Protein AF-A0A7Z0LNN1-F1 (afdb_monomer_lite)

InterPro domains:
  IPR007460 Ribonuclease toxin, BrnT, of type II toxin-antitoxin system [PF04365] (2-37)
  IPR038573 Ribonuclease toxin BrnT superfamily [G3DSA:3.10.450.530] (1-39)

Secondary structure (DSSP, 8-state):
-EEEEE-TTS-EEEEEEEEETTTEEEEEEEEEPPHHHHHHHHHHTT-

Sequence (47 aa):
MQLIARSLASRLLVVCHCVRDGDTIRIISARKAKKRERKTYEGYRHA

Radius of gyration: 11.79 Å; chains: 1; bounding box: 31×20×25 Å

Foldseek 3Di:
DWDWDQDPVRFIKIWDWDDDDPRDIDTPDIDTDDPVSVVVVVVVVVD

Organism: NCBI:txid1449798

pLDDT: mean 75.53, std 11.15, range [44.84, 88.5]

Structure (mmCIF, N/CA/C/O backbone):
data_AF-A0A7Z0LNN1-F1
#
_entry.id   AF-A0A7Z0LNN1-F1
#
loop_
_atom_site.group_PDB
_atom_site.id
_atom_site.type_symbol
_atom_site.label_atom_id
_atom_site.label_alt_id
_atom_site.label_comp_id
_atom_site.label_asym_id
_atom_site.label_entity_id
_atom_site.label_seq_id
_atom_site.pdbx_PDB_ins_code
_atom_site.Cartn_x
_atom_site.Cartn_y
_atom_site.Cartn_z
_atom_site.occupancy
_atom_site.B_iso_or_equiv
_atom_site.auth_seq_id
_atom_site.auth_comp_id
_atom_site.auth_asym_id
_atom_site.auth_atom_id
_atom_site.pdbx_PDB_model_num
ATOM 1 N N . MET A 1 1 ? -5.746 5.580 3.563 1.00 55.81 1 MET A N 1
ATOM 2 C CA . MET A 1 1 ? -4.347 5.245 3.919 1.00 55.81 1 MET A CA 1
ATOM 3 C C . MET A 1 1 ? -3.858 4.221 2.889 1.00 55.81 1 MET A C 1
ATOM 5 O O . MET A 1 1 ? -4.622 3.313 2.576 1.00 55.81 1 MET A O 1
ATOM 9 N N . GLN A 1 2 ? -2.705 4.418 2.237 1.00 63.28 2 GLN A N 1
ATOM 10 C CA . GLN A 1 2 ? -2.231 3.506 1.175 1.00 63.28 2 GLN A CA 1
ATOM 11 C C . GLN A 1 2 ? -1.464 2.335 1.802 1.00 63.28 2 GLN A C 1
ATOM 13 O O . GLN A 1 2 ? -0.576 2.564 2.615 1.00 63.28 2 GLN A O 1
ATOM 18 N N . LEU A 1 3 ? -1.801 1.098 1.427 1.00 70.38 3 LEU A N 1
ATOM 19 C CA . LEU A 1 3 ? -1.136 -0.125 1.888 1.00 70.38 3 LEU A CA 1
ATOM 20 C C . LEU A 1 3 ? -0.509 -0.842 0.690 1.00 70.38 3 LEU A C 1
ATOM 22 O O . LEU A 1 3 ? -1.083 -0.873 -0.400 1.00 70.38 3 LEU A O 1
ATOM 26 N N . ILE A 1 4 ? 0.660 -1.443 0.887 1.00 69.50 4 ILE A N 1
ATOM 27 C CA . ILE A 1 4 ? 1.298 -2.293 -0.120 1.00 69.50 4 ILE A CA 1
ATOM 28 C C . ILE A 1 4 ? 1.157 -3.743 0.333 1.00 69.50 4 ILE A C 1
ATOM 30 O O . ILE A 1 4 ? 1.612 -4.112 1.413 1.00 69.50 4 ILE A O 1
ATOM 34 N N . ALA A 1 5 ? 0.517 -4.556 -0.503 1.00 68.81 5 ALA A 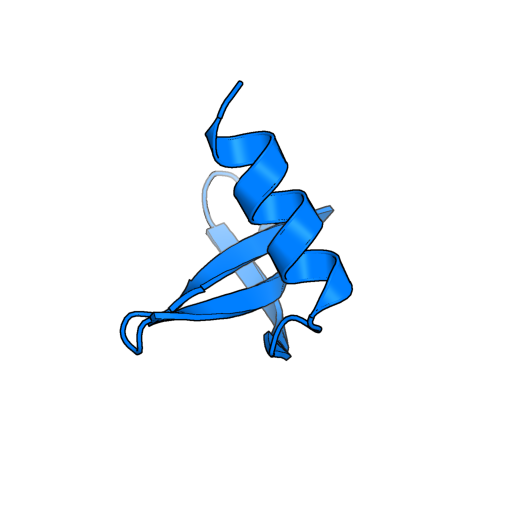N 1
ATOM 35 C CA . ALA A 1 5 ? 0.234 -5.958 -0.229 1.00 68.81 5 ALA A CA 1
ATOM 36 C C . ALA A 1 5 ? 0.863 -6.855 -1.301 1.00 68.81 5 ALA A C 1
ATOM 38 O O . ALA A 1 5 ? 0.959 -6.495 -2.479 1.00 68.81 5 ALA A O 1
ATOM 39 N N . ARG A 1 6 ? 1.281 -8.061 -0.913 1.00 68.88 6 ARG A N 1
ATOM 40 C CA . ARG A 1 6 ? 1.769 -9.079 -1.849 1.00 68.88 6 ARG A CA 1
ATOM 41 C C . ARG A 1 6 ? 0.621 -1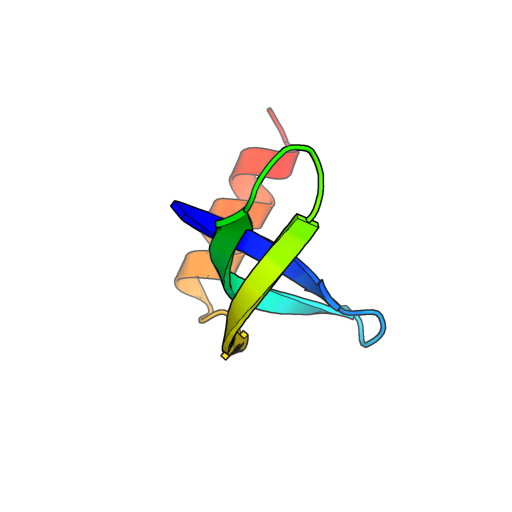0.014 -2.212 1.00 68.88 6 ARG A C 1
ATOM 43 O O . ARG A 1 6 ? 0.003 -10.593 -1.328 1.00 68.88 6 ARG A O 1
ATOM 50 N N . SER A 1 7 ? 0.327 -10.161 -3.504 1.00 71.69 7 SER A N 1
ATOM 51 C CA . SER A 1 7 ? -0.687 -11.122 -3.946 1.00 71.69 7 SER A CA 1
ATOM 52 C C . SER A 1 7 ? -0.161 -12.559 -3.901 1.00 71.69 7 SER A C 1
ATOM 54 O O . SER A 1 7 ? 1.046 -12.788 -4.020 1.00 71.69 7 SER A O 1
ATOM 56 N N . LEU A 1 8 ? -1.076 -13.532 -3.811 1.00 65.00 8 LEU A N 1
ATOM 57 C CA . LEU A 1 8 ? -0.766 -14.969 -3.896 1.00 65.00 8 LEU A CA 1
ATOM 58 C C . LEU A 1 8 ? -0.039 -15.337 -5.202 1.00 65.00 8 LEU A C 1
ATOM 60 O O . LEU A 1 8 ? 0.827 -16.203 -5.214 1.00 65.00 8 LEU A O 1
ATOM 64 N N . ALA A 1 9 ? -0.289 -14.593 -6.284 1.00 68.38 9 ALA A N 1
ATOM 65 C CA . ALA A 1 9 ? 0.423 -14.722 -7.558 1.00 68.38 9 ALA A CA 1
ATOM 66 C C . ALA A 1 9 ? 1.837 -14.095 -7.551 1.00 68.38 9 ALA A C 1
ATOM 68 O O . ALA A 1 9 ? 2.390 -13.802 -8.613 1.00 68.38 9 ALA A O 1
ATOM 69 N N . SER A 1 10 ? 2.410 -13.829 -6.370 1.00 64.50 10 SER A N 1
ATOM 70 C CA . SER A 1 10 ? 3.729 -13.211 -6.172 1.00 64.50 10 SER A CA 1
ATOM 71 C C . SER A 1 10 ? 3.898 -11.828 -6.818 1.00 64.50 10 SER A C 1
ATOM 73 O O . SER A 1 10 ? 5.018 -11.371 -7.050 1.00 64.50 10 SER A O 1
ATOM 75 N N . ARG A 1 11 ? 2.798 -11.117 -7.097 1.00 77.44 11 ARG A N 1
ATOM 76 C CA . ARG A 1 11 ? 2.828 -9.766 -7.677 1.00 77.44 11 ARG A CA 1
ATOM 77 C C . ARG A 1 11 ? 2.562 -8.751 -6.574 1.00 77.44 11 ARG A C 1
ATOM 79 O O . ARG A 1 11 ? 1.553 -8.829 -5.882 1.00 77.44 11 ARG A O 1
ATOM 86 N N . LEU A 1 12 ? 3.462 -7.783 -6.429 1.00 82.81 12 LEU A N 1
ATOM 87 C CA . LEU A 1 12 ? 3.260 -6.677 -5.501 1.00 82.81 12 LEU A CA 1
ATOM 88 C C . LEU A 1 12 ? 2.104 -5.791 -5.997 1.00 82.81 12 LEU A C 1
ATOM 90 O O . LEU A 1 12 ? 2.066 -5.404 -7.175 1.00 82.81 12 LEU A O 1
ATOM 94 N N . LEU A 1 13 ? 1.166 -5.493 -5.105 1.00 84.31 13 LEU A N 1
ATOM 95 C CA . LEU A 1 13 ? 0.000 -4.651 -5.339 1.00 84.31 13 LEU A CA 1
ATOM 96 C C . LEU A 1 13 ? 0.034 -3.456 -4.391 1.00 84.31 13 LEU A C 1
ATOM 98 O O . LEU A 1 13 ? 0.404 -3.572 -3.227 1.00 84.31 13 LEU A O 1
ATOM 102 N N . VAL A 1 14 ? -0.393 -2.314 -4.907 1.00 83.50 14 VAL A N 1
ATOM 103 C CA . VAL A 1 14 ? -0.626 -1.107 -4.117 1.00 83.50 14 VAL A CA 1
ATOM 104 C C . VAL A 1 14 ? -2.131 -0.956 -4.005 1.00 83.50 14 VAL A C 1
ATOM 106 O O . VAL A 1 14 ? -2.824 -0.977 -5.032 1.00 83.50 14 VAL A O 1
ATOM 109 N N . VAL A 1 15 ? -2.632 -0.857 -2.776 1.00 86.69 15 VAL A N 1
ATOM 110 C CA . VAL A 1 15 ? -4.062 -0.766 -2.493 1.00 86.69 15 VAL A CA 1
ATOM 111 C C . VAL A 1 15 ? -4.386 0.497 -1.700 1.00 86.69 15 VAL A C 1
ATOM 113 O O . VAL A 1 15 ? -3.735 0.822 -0.706 1.00 86.69 15 VAL A O 1
ATOM 116 N N . CYS A 1 16 ? -5.427 1.208 -2.123 1.00 87.19 16 CYS A N 1
ATOM 117 C CA . CYS A 1 16 ? -6.055 2.229 -1.295 1.00 87.19 16 CYS A CA 1
ATOM 118 C C . CYS A 1 16 ? -7.179 1.565 -0.513 1.00 87.19 16 CYS A C 1
ATOM 120 O O . CYS A 1 16 ? -8.066 0.952 -1.111 1.00 87.19 16 CYS A O 1
ATOM 122 N N . HIS A 1 17 ? -7.161 1.712 0.807 1.00 87.69 17 HIS A N 1
ATOM 123 C CA . HIS A 1 17 ? -8.219 1.198 1.661 1.00 87.69 17 HIS A CA 1
ATOM 124 C C . HIS A 1 17 ? -8.708 2.264 2.641 1.00 87.69 17 HIS A C 1
ATOM 126 O O . HIS A 1 17 ? -7.992 3.222 2.971 1.00 87.69 17 HIS A O 1
ATOM 132 N N . CYS A 1 18 ? -9.941 2.075 3.095 1.00 87.19 18 CYS A N 1
ATOM 133 C CA . CYS A 1 18 ? -10.456 2.705 4.298 1.00 87.19 18 CYS A CA 1
ATOM 134 C C . CYS A 1 18 ? -10.732 1.629 5.346 1.00 87.19 18 CYS A C 1
ATOM 136 O O . CYS A 1 18 ? -11.170 0.526 5.022 1.00 87.19 18 CYS A O 1
ATOM 138 N N . VAL A 1 19 ? -10.442 1.960 6.598 1.00 86.31 19 VAL A N 1
ATOM 139 C CA . VAL A 1 19 ? -10.821 1.144 7.749 1.00 86.31 19 VAL A CA 1
ATOM 140 C C . VAL A 1 19 ? -12.164 1.683 8.235 1.00 86.31 19 VAL A C 1
ATOM 142 O O . VAL A 1 19 ? -12.313 2.894 8.406 1.00 86.31 19 VAL A O 1
ATOM 145 N N . ARG A 1 20 ? -13.156 0.806 8.365 1.00 81.69 20 ARG A N 1
ATOM 146 C CA . ARG A 1 20 ? -14.414 1.075 9.077 1.00 81.69 20 ARG A CA 1
ATOM 147 C C . ARG A 1 20 ? -14.348 0.423 10.454 1.00 81.69 20 ARG A C 1
ATOM 149 O O . ARG A 1 20 ? -13.568 -0.507 10.611 1.00 81.69 20 ARG A O 1
ATOM 156 N N . ASP A 1 21 ? -15.176 0.924 11.379 1.00 71.12 21 ASP A N 1
ATOM 157 C CA . ASP A 1 21 ? -15.319 0.493 12.781 1.00 71.12 21 ASP A CA 1
ATOM 158 C C . ASP A 1 21 ? -14.650 -0.850 13.111 1.00 71.12 21 ASP A C 1
ATOM 160 O O . ASP A 1 21 ? -15.087 -1.916 12.666 1.00 71.12 21 ASP A O 1
A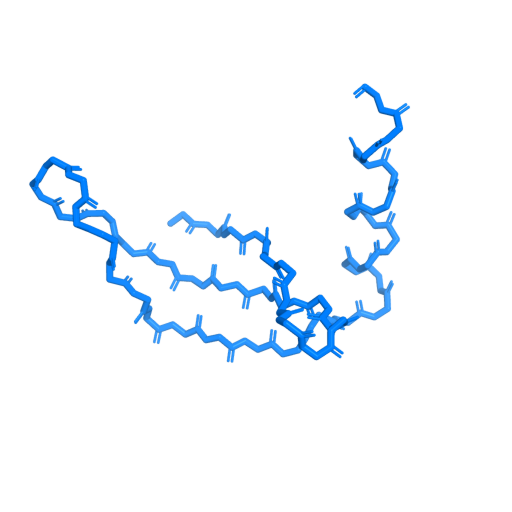TOM 164 N N . GLY A 1 22 ? -13.559 -0.764 13.876 1.00 76.19 22 GLY A N 1
ATOM 165 C CA . GLY A 1 22 ? -12.723 -1.897 14.262 1.00 76.19 22 GLY A CA 1
ATOM 166 C C . GLY A 1 22 ? -11.802 -2.379 13.138 1.00 76.19 22 GLY A C 1
ATOM 167 O O . GLY A 1 22 ? -10.970 -1.626 12.633 1.00 76.19 22 GLY A O 1
ATOM 168 N N . ASP A 1 23 ? -11.958 -3.652 12.766 1.00 80.56 23 ASP A N 1
ATOM 169 C CA . ASP A 1 23 ? -11.023 -4.405 11.915 1.00 80.56 23 ASP A CA 1
ATOM 170 C C . ASP A 1 23 ? -11.486 -4.552 10.455 1.00 80.56 23 ASP A C 1
ATOM 172 O O . ASP A 1 23 ? -10.904 -5.300 9.662 1.00 80.56 23 ASP A O 1
ATOM 176 N N . THR A 1 24 ? -12.553 -3.850 10.060 1.00 84.12 24 THR A N 1
ATOM 177 C CA . THR A 1 24 ? -13.101 -3.998 8.707 1.00 84.12 24 THR A CA 1
ATOM 178 C C . THR A 1 24 ? -12.357 -3.107 7.721 1.00 84.12 24 THR A C 1
ATOM 180 O O . THR A 1 24 ? -12.577 -1.897 7.639 1.00 84.12 24 THR A O 1
ATOM 183 N N . ILE A 1 25 ? -11.514 -3.717 6.890 1.00 88.50 25 ILE A N 1
ATOM 184 C CA . ILE A 1 25 ? -10.807 -3.025 5.810 1.00 88.50 25 ILE A CA 1
ATOM 185 C C . ILE A 1 25 ? -11.630 -3.094 4.518 1.00 88.50 25 ILE A C 1
ATOM 187 O O . ILE A 1 25 ? -11.809 -4.160 3.930 1.00 88.50 25 ILE A O 1
ATOM 191 N N . ARG A 1 26 ? -12.079 -1.941 4.011 1.00 85.75 26 ARG A N 1
ATOM 192 C CA . ARG A 1 26 ? -12.667 -1.822 2.670 1.00 85.75 26 ARG A CA 1
ATOM 193 C C . ARG A 1 26 ? -11.595 -1.385 1.679 1.00 85.75 26 ARG A C 1
ATOM 195 O O . ARG A 1 26 ? -11.101 -0.258 1.724 1.00 85.75 26 ARG A O 1
ATOM 202 N N . ILE A 1 27 ? -11.270 -2.267 0.740 1.00 87.81 27 ILE A N 1
ATOM 203 C CA . ILE A 1 27 ? -10.394 -1.948 -0.390 1.00 87.81 27 ILE A CA 1
ATOM 204 C C . ILE A 1 27 ? -11.187 -1.097 -1.389 1.00 87.81 27 ILE A C 1
ATOM 206 O O . ILE A 1 27 ? -12.233 -1.512 -1.882 1.00 87.81 27 ILE A O 1
ATOM 210 N N . ILE A 1 28 ? -10.692 0.108 -1.666 1.00 88.44 28 ILE A N 1
ATOM 211 C CA . ILE A 1 28 ? -11.297 1.068 -2.600 1.00 88.44 28 ILE A CA 1
ATOM 212 C C . ILE A 1 28 ? -10.700 0.875 -3.994 1.00 88.44 28 ILE A C 1
ATOM 214 O O . ILE A 1 28 ? -11.412 0.904 -4.993 1.00 88.44 28 ILE A O 1
ATOM 218 N N . SER A 1 29 ? -9.384 0.668 -4.070 1.00 85.12 29 SER A N 1
ATOM 219 C CA . SER A 1 29 ? -8.699 0.396 -5.329 1.00 85.12 29 SER A CA 1
ATOM 220 C C . SER A 1 29 ? -7.495 -0.512 -5.118 1.00 85.12 29 SER A C 1
ATOM 222 O O . SER A 1 29 ? -6.834 -0.460 -4.081 1.00 85.12 29 SER A O 1
ATOM 224 N N . ALA A 1 30 ? -7.205 -1.338 -6.122 1.00 86.75 30 ALA A N 1
ATOM 225 C CA . ALA A 1 30 ? -6.025 -2.186 -6.167 1.00 86.75 30 ALA A CA 1
ATOM 226 C C . ALA A 1 30 ? -5.383 -2.084 -7.549 1.00 86.75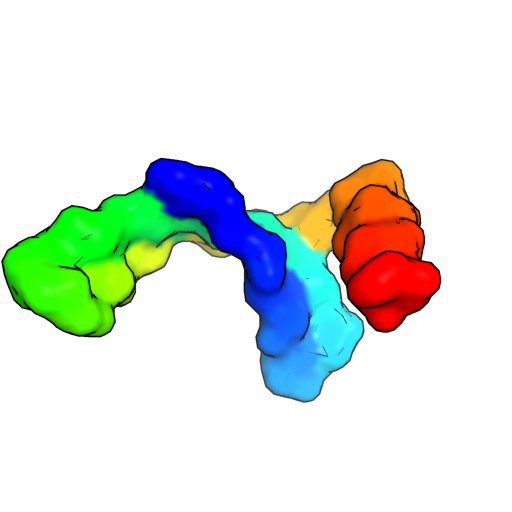 30 ALA A C 1
ATOM 228 O O . ALA A 1 30 ? -6.039 -2.287 -8.572 1.00 86.75 30 ALA A O 1
ATOM 229 N N . ARG A 1 31 ? -4.088 -1.771 -7.592 1.00 86.75 31 ARG A N 1
ATOM 230 C CA . ARG A 1 31 ? -3.327 -1.716 -8.844 1.00 86.75 31 ARG A CA 1
ATOM 231 C C . ARG A 1 31 ? -1.995 -2.434 -8.716 1.00 86.75 31 ARG A C 1
ATOM 233 O O . ARG A 1 31 ? -1.398 -2.501 -7.645 1.00 86.75 31 ARG A O 1
ATOM 240 N N . LYS A 1 32 ? -1.483 -2.931 -9.844 1.00 84.31 32 LYS A N 1
ATOM 241 C CA . LYS A 1 32 ? -0.143 -3.527 -9.912 1.00 84.31 32 LYS A CA 1
ATOM 242 C C . LYS A 1 32 ? 0.918 -2.495 -9.530 1.00 84.31 32 LYS A C 1
ATOM 244 O O . LYS A 1 32 ? 0.944 -1.394 -10.093 1.00 84.31 32 LYS A O 1
ATOM 249 N N . ALA A 1 33 ? 1.818 -2.873 -8.625 1.00 84.31 33 ALA A N 1
ATOM 250 C CA . ALA A 1 33 ? 2.921 -2.018 -8.215 1.00 84.31 33 ALA A CA 1
ATOM 251 C C . ALA A 1 33 ? 3.883 -1.764 -9.388 1.00 84.31 33 ALA A C 1
ATOM 253 O O . ALA A 1 33 ? 4.341 -2.685 -10.090 1.00 84.31 33 ALA A O 1
ATOM 254 N N . LYS A 1 34 ? 4.218 -0.490 -9.604 1.00 82.56 34 LYS A N 1
ATOM 255 C CA . LYS A 1 34 ? 5.233 -0.091 -10.590 1.00 82.56 34 LYS A CA 1
ATOM 256 C C . LYS A 1 34 ? 6.625 -0.539 -10.115 1.00 82.56 34 LYS A C 1
ATOM 258 O O . LYS A 1 34 ? 6.816 -0.876 -8.951 1.00 82.56 34 LYS A O 1
ATOM 263 N N . LYS A 1 35 ? 7.615 -0.577 -11.019 1.00 80.31 35 LYS A N 1
ATOM 264 C CA . LYS A 1 35 ? 8.992 -1.008 -10.684 1.00 80.31 35 LYS A CA 1
ATOM 265 C C . LYS A 1 35 ? 9.609 -0.185 -9.537 1.00 80.31 35 LYS A C 1
ATOM 267 O O . LYS A 1 35 ? 10.308 -0.744 -8.706 1.00 80.31 35 LYS A O 1
ATOM 272 N N . ARG A 1 36 ? 9.304 1.117 -9.471 1.00 79.00 36 ARG A N 1
ATOM 273 C CA . ARG A 1 36 ? 9.796 2.028 -8.423 1.00 79.00 36 ARG A CA 1
ATOM 274 C C . ARG A 1 36 ? 9.230 1.681 -7.040 1.00 79.00 36 ARG A C 1
ATOM 276 O O . ARG A 1 36 ? 9.991 1.516 -6.103 1.00 79.00 36 ARG A O 1
ATOM 283 N N . GLU A 1 37 ? 7.917 1.462 -6.969 1.00 76.56 37 GLU A N 1
ATOM 284 C CA . GLU A 1 37 ? 7.191 1.054 -5.752 1.00 76.56 37 GLU A CA 1
ATOM 285 C C . GLU A 1 37 ? 7.693 -0.296 -5.217 1.00 76.56 37 GLU A C 1
ATOM 287 O O . GLU A 1 37 ? 7.841 -0.481 -4.014 1.00 76.56 37 GLU A O 1
ATOM 292 N N . ARG A 1 38 ? 8.005 -1.233 -6.128 1.00 74.94 38 ARG A N 1
ATOM 293 C CA . ARG A 1 38 ? 8.617 -2.522 -5.777 1.00 74.94 38 ARG A CA 1
ATOM 294 C C . ARG A 1 38 ? 9.963 -2.354 -5.084 1.00 74.94 38 ARG A C 1
ATOM 296 O O . ARG A 1 38 ? 10.151 -2.938 -4.027 1.00 74.94 38 ARG A O 1
ATOM 303 N N . LYS A 1 39 ? 10.843 -1.512 -5.633 1.00 76.00 39 LYS A N 1
ATOM 304 C CA . LYS A 1 39 ? 12.155 -1.228 -5.036 1.00 76.00 39 LYS A CA 1
ATOM 305 C C . LYS A 1 39 ? 12.024 -0.608 -3.641 1.00 76.00 39 LYS A C 1
ATOM 307 O O . LYS A 1 39 ? 12.777 -0.970 -2.747 1.00 76.00 39 LYS A O 1
ATOM 312 N N . THR A 1 40 ? 11.056 0.288 -3.444 1.00 73.81 40 THR A N 1
ATOM 313 C CA . THR A 1 40 ? 10.774 0.870 -2.124 1.00 73.81 40 THR A CA 1
ATOM 314 C C . THR A 1 40 ? 10.321 -0.198 -1.128 1.00 73.81 40 THR A C 1
ATOM 316 O O . THR A 1 40 ? 10.869 -0.270 -0.035 1.00 73.81 40 THR A O 1
ATOM 319 N N . TYR A 1 41 ? 9.379 -1.069 -1.503 1.00 70.31 41 TYR A N 1
ATOM 320 C CA . TYR A 1 41 ? 8.908 -2.140 -0.617 1.00 70.31 41 TYR A CA 1
ATOM 321 C C . TYR A 1 41 ? 9.996 -3.182 -0.307 1.00 70.31 41 TYR A C 1
ATOM 323 O O . TYR A 1 41 ? 10.112 -3.633 0.827 1.00 70.31 41 TYR A O 1
ATOM 331 N N . GLU A 1 42 ? 10.822 -3.546 -1.291 1.00 66.88 42 GLU A N 1
ATOM 332 C CA . GLU A 1 42 ? 11.962 -4.455 -1.097 1.00 66.88 42 GLU A CA 1
ATOM 333 C C . G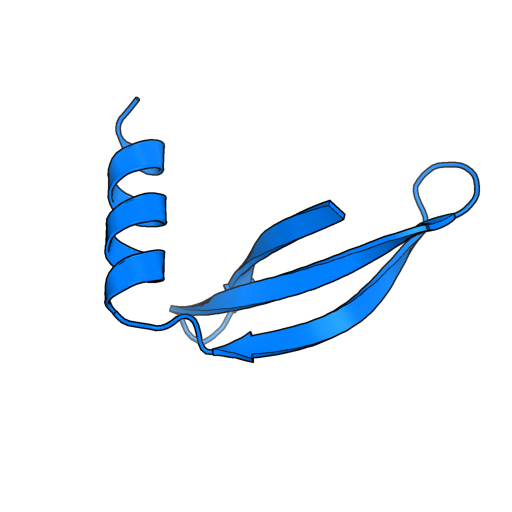LU A 1 42 ? 13.043 -3.853 -0.188 1.00 66.88 42 GLU A C 1
ATOM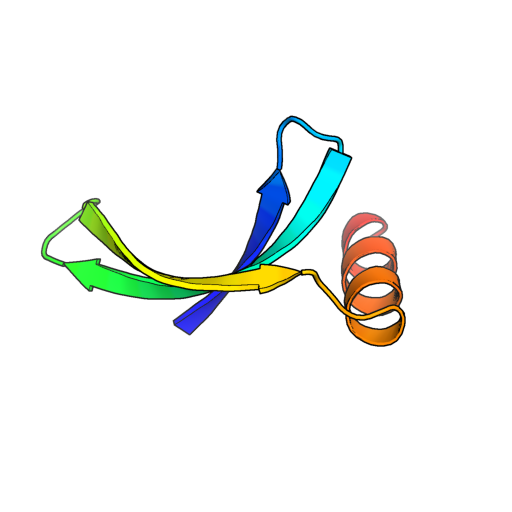 335 O O . GLU A 1 42 ? 13.628 -4.583 0.613 1.00 66.88 42 GLU A O 1
ATOM 340 N N . GLY A 1 43 ? 13.263 -2.535 -0.265 1.00 61.94 43 GLY A N 1
ATOM 341 C CA . GLY A 1 43 ? 14.161 -1.804 0.634 1.00 61.94 43 GLY A CA 1
ATOM 342 C C . GLY A 1 43 ? 13.638 -1.718 2.070 1.00 61.94 43 GLY A C 1
ATOM 343 O O . GLY A 1 43 ? 14.403 -1.925 3.002 1.00 61.94 43 GLY A O 1
ATOM 344 N N . TYR A 1 44 ? 12.331 -1.499 2.259 1.00 58.94 44 TYR A N 1
ATOM 345 C CA . TYR A 1 44 ? 11.701 -1.510 3.588 1.00 58.94 44 TYR A CA 1
ATOM 346 C C . TYR A 1 44 ? 11.660 -2.902 4.236 1.00 58.94 44 TYR A C 1
ATOM 348 O O . TYR A 1 44 ? 11.563 -2.999 5.451 1.00 58.94 44 TYR A O 1
ATOM 356 N N . ARG A 1 45 ? 11.732 -3.987 3.453 1.00 54.12 45 ARG A N 1
ATOM 357 C CA . ARG A 1 45 ? 11.724 -5.372 3.965 1.00 54.12 45 ARG A CA 1
ATOM 358 C C . ARG A 1 45 ? 13.093 -5.843 4.497 1.00 54.12 45 ARG A C 1
ATOM 360 O O . ARG A 1 45 ? 13.188 -6.979 4.948 1.00 54.12 45 ARG A O 1
ATOM 367 N N . HIS A 1 46 ? 14.129 -5.004 4.411 1.00 49.06 46 HIS A N 1
ATOM 368 C CA . HIS A 1 46 ? 15.489 -5.240 4.924 1.00 49.06 46 HIS A CA 1
ATOM 369 C C . HIS A 1 46 ? 15.890 -4.229 6.021 1.00 49.06 46 HIS A C 1
ATOM 371 O O . HIS A 1 46 ? 17.078 -3.956 6.192 1.00 49.06 46 HIS A O 1
ATOM 377 N N . ALA A 1 47 ? 14.919 -3.658 6.737 1.00 44.84 47 ALA A N 1
ATOM 378 C CA . ALA A 1 47 ? 15.137 -2.809 7.908 1.00 44.84 47 ALA A CA 1
ATOM 379 C C . ALA A 1 47 ? 14.388 -3.379 9.116 1.00 44.84 47 ALA A C 1
ATOM 381 O O . ALA A 1 47 ? 13.272 -3.909 8.903 1.00 44.84 47 ALA A O 1
#